Protein AF-A0AAD5KGJ2-F1 (afdb_monomer)

Mean predicted aligned error: 10.88 Å

Secondary structure (DSSP, 8-state):
-PPPGGGGGG-HHHHHHHHHHHHS---THHHHHHHHHHHHHTTT--SHHHHHHHHHHHHHHHHHHHHHHHHHT--

Sequence (75 aa):
MQFESSHWEKFEDYRFLRDIINGMEVVNDSAERGVKLITDFRNVVHNEEQQQFLLQVVENHRQQVSLNGRKEQLG

pLDDT: mean 82.11, std 14.67, range [38.5, 95.19]

Nearest PDB structures (foldseek):
  7lvf-assembly1_A  TM=7.847E-01  e=5.313E+00  Juglans regia

Solvent-accessible surface area (backbone atoms only — not comparable to full-atom values): 4599 Å² total; per-residue (Å²): 136,86,76,62,76,90,54,43,83,78,37,66,70,51,50,53,51,48,53,51,57,71,67,46,79,83,68,54,57,67,57,54,51,52,53,46,52,55,58,74,50,50,83,78,42,88,50,68,70,50,46,56,49,49,52,54,52,53,52,53,52,51,54,54,53,63,56,52,64,58,53,70,76,74,109

Organism: NCBI:txid1820382

Structure (mmCIF, N/CA/C/O backbone):
data_AF-A0AAD5KGJ2-F1
#
_entry.id   AF-A0AAD5KGJ2-F1
#
loop_
_atom_site.group_PDB
_atom_site.id
_atom_site.type_symbol
_atom_site.label_atom_id
_atom_site.label_alt_id
_atom_site.label_comp_id
_atom_site.label_asym_id
_atom_site.label_entity_id
_atom_site.label_seq_id
_atom_site.pdbx_PDB_ins_code
_atom_site.Cartn_x
_atom_site.Cartn_y
_atom_site.Cartn_z
_atom_site.occupancy
_atom_site.B_iso_or_equiv
_atom_site.auth_seq_id
_atom_site.auth_comp_id
_atom_site.auth_asym_id
_atom_site.auth_atom_id
_atom_site.pdbx_PDB_model_num
ATOM 1 N N . MET A 1 1 ? 26.983 8.443 -20.853 1.00 65.00 1 MET A N 1
ATOM 2 C CA . MET A 1 1 ? 26.174 9.360 -21.680 1.00 65.00 1 MET A CA 1
ATOM 3 C C . MET A 1 1 ? 24.727 8.920 -21.502 1.00 65.00 1 MET A C 1
ATOM 5 O O . MET A 1 1 ? 24.455 7.755 -21.753 1.00 65.00 1 MET A O 1
ATOM 9 N N . GLN A 1 2 ? 23.857 9.758 -20.932 1.00 74.56 2 GLN A N 1
ATOM 10 C CA . GLN A 1 2 ? 22.422 9.457 -20.826 1.00 74.56 2 GLN A CA 1
ATOM 11 C C . GLN A 1 2 ? 21.731 9.930 -22.106 1.00 74.56 2 GLN A C 1
ATOM 13 O O . GLN A 1 2 ? 22.047 11.007 -22.607 1.00 74.56 2 GLN A O 1
ATOM 18 N N . PHE A 1 3 ? 20.835 9.107 -22.645 1.00 80.31 3 PHE A N 1
ATOM 19 C CA . PHE A 1 3 ? 20.020 9.455 -23.805 1.00 80.31 3 PHE A CA 1
ATOM 20 C C . PHE A 1 3 ? 18.673 9.999 -23.337 1.00 80.31 3 PHE A C 1
ATOM 22 O O . PHE A 1 3 ? 18.054 9.417 -22.443 1.00 80.31 3 PHE A O 1
ATOM 29 N N . GLU A 1 4 ? 18.212 11.073 -23.978 1.00 86.75 4 GLU A N 1
ATOM 30 C CA . GLU A 1 4 ? 16.857 11.602 -23.800 1.00 86.75 4 GLU A CA 1
ATOM 31 C C . GLU A 1 4 ? 15.813 10.500 -24.019 1.00 86.75 4 GLU A C 1
ATOM 33 O O . GLU A 1 4 ? 15.969 9.664 -24.917 1.00 86.75 4 GLU A O 1
ATOM 38 N N . SER A 1 5 ? 14.735 10.522 -23.233 1.00 83.12 5 SER A N 1
ATOM 39 C CA . SER A 1 5 ? 13.681 9.494 -23.243 1.00 83.12 5 SER A CA 1
ATOM 40 C C . SER A 1 5 ? 13.045 9.286 -24.621 1.00 83.12 5 SER A C 1
ATOM 42 O O . SER A 1 5 ? 12.665 8.172 -24.971 1.00 83.12 5 SER A O 1
ATOM 44 N N . SER A 1 6 ? 13.030 10.323 -25.460 1.00 89.75 6 SER A N 1
ATOM 45 C CA . SER A 1 6 ? 12.581 10.267 -26.857 1.00 89.75 6 SER A CA 1
ATOM 46 C C . SER A 1 6 ? 13.366 9.282 -27.737 1.00 89.75 6 SER A C 1
ATOM 48 O O . SER A 1 6 ? 12.883 8.877 -28.794 1.00 89.75 6 SER A O 1
ATOM 50 N N . HIS A 1 7 ? 14.566 8.871 -27.320 1.00 90.81 7 HIS A N 1
ATOM 51 C CA . HIS A 1 7 ? 15.394 7.907 -28.043 1.00 90.81 7 HIS A CA 1
ATOM 52 C C . HIS A 1 7 ? 15.175 6.464 -27.592 1.00 90.81 7 HIS A C 1
ATOM 54 O O . HIS A 1 7 ? 15.665 5.557 -28.261 1.00 90.81 7 HIS A O 1
ATOM 60 N N . TRP A 1 8 ? 14.460 6.232 -26.489 1.00 90.94 8 TRP A N 1
ATOM 61 C CA . TRP A 1 8 ? 14.387 4.910 -25.869 1.00 90.94 8 TRP A CA 1
ATOM 62 C C . TRP A 1 8 ? 13.683 3.876 -26.748 1.00 90.94 8 TRP A C 1
ATOM 64 O O . TRP A 1 8 ? 14.111 2.730 -26.809 1.00 90.94 8 TRP A O 1
ATOM 74 N N . GLU A 1 9 ? 12.709 4.309 -27.549 1.00 91.69 9 GLU A N 1
ATOM 75 C CA . GLU A 1 9 ? 12.022 3.482 -28.554 1.00 91.69 9 GLU A CA 1
ATOM 76 C C . GLU A 1 9 ? 12.955 2.887 -29.623 1.00 91.69 9 GLU A C 1
ATOM 78 O O . GLU A 1 9 ? 12.600 1.934 -30.323 1.00 91.69 9 GLU A O 1
ATOM 83 N N . LYS A 1 10 ? 14.165 3.435 -29.772 1.00 93.44 10 LYS A N 1
ATOM 84 C CA . LYS A 1 10 ? 15.175 2.909 -30.698 1.00 93.44 10 LYS A CA 1
ATOM 85 C C . LYS A 1 10 ? 15.940 1.724 -30.106 1.00 93.44 10 LYS A C 1
ATOM 87 O O . LYS A 1 10 ? 16.561 0.989 -30.870 1.00 93.44 10 LYS A O 1
ATOM 92 N N . PHE A 1 11 ? 15.896 1.528 -28.788 1.00 94.19 11 PHE A N 1
ATOM 93 C CA . PHE A 1 11 ? 16.584 0.436 -28.110 1.00 94.19 11 PHE A CA 1
ATOM 94 C C . PHE A 1 11 ? 15.683 -0.793 -28.024 1.00 94.19 11 PHE A C 1
ATOM 96 O O . PHE A 1 11 ? 14.569 -0.743 -27.505 1.00 94.19 11 PHE A O 1
ATOM 103 N N . GLU A 1 12 ? 16.176 -1.913 -28.542 1.00 95.00 12 GLU A N 1
ATOM 104 C CA . GLU A 1 12 ? 15.444 -3.178 -28.555 1.00 95.00 12 GLU A CA 1
ATOM 105 C C . GLU A 1 12 ? 15.151 -3.685 -27.141 1.00 95.00 12 GLU A C 1
ATOM 107 O O . GLU A 1 12 ? 13.994 -3.967 -26.833 1.00 95.00 12 GLU A O 1
ATOM 112 N N . ASP A 1 13 ? 16.158 -3.666 -26.266 1.00 93.69 13 ASP A N 1
ATOM 113 C CA . ASP A 1 13 ? 16.032 -4.072 -24.862 1.00 93.69 13 ASP A CA 1
ATOM 114 C C . ASP A 1 13 ? 14.970 -3.259 -24.114 1.00 93.69 13 ASP A C 1
ATOM 116 O O . ASP A 1 13 ? 14.220 -3.800 -23.302 1.00 93.69 13 ASP A O 1
ATOM 120 N N . TYR A 1 14 ? 14.866 -1.958 -24.413 1.00 93.25 14 TYR A N 1
ATOM 121 C CA . TYR A 1 14 ? 13.846 -1.101 -23.816 1.00 93.25 14 TYR A CA 1
ATOM 122 C C . TYR A 1 14 ? 12.443 -1.539 -24.235 1.00 93.25 14 TYR A C 1
ATOM 124 O O . TYR A 1 14 ? 11.584 -1.718 -23.375 1.00 93.25 14 TYR A O 1
ATOM 132 N N . ARG A 1 15 ? 12.211 -1.737 -25.539 1.00 94.69 15 ARG A N 1
ATOM 133 C CA . ARG A 1 15 ? 10.902 -2.172 -26.053 1.00 94.69 15 ARG A CA 1
ATOM 134 C C . ARG A 1 15 ? 10.513 -3.532 -25.481 1.00 94.69 15 ARG A C 1
ATOM 136 O O . ARG A 1 15 ? 9.392 -3.688 -25.015 1.00 94.69 15 ARG A O 1
ATOM 143 N N . PHE A 1 16 ? 11.457 -4.470 -25.447 1.00 94.81 16 PHE A N 1
ATOM 144 C CA . PHE A 1 16 ? 11.252 -5.798 -24.879 1.00 94.81 16 PHE A CA 1
ATOM 145 C C . PHE A 1 16 ? 10.848 -5.736 -23.398 1.00 94.81 16 PHE A C 1
ATOM 147 O O . PHE A 1 16 ? 9.821 -6.290 -23.010 1.00 94.81 16 PHE A O 1
ATOM 154 N N . LEU A 1 17 ? 11.608 -5.010 -22.572 1.00 93.56 17 LEU A N 1
ATOM 155 C CA . LEU A 1 17 ? 11.300 -4.861 -21.147 1.00 93.56 17 LEU A CA 1
ATOM 156 C C . LEU A 1 17 ? 9.997 -4.093 -20.911 1.00 93.56 17 LEU A C 1
ATOM 158 O O . LEU A 1 17 ? 9.232 -4.4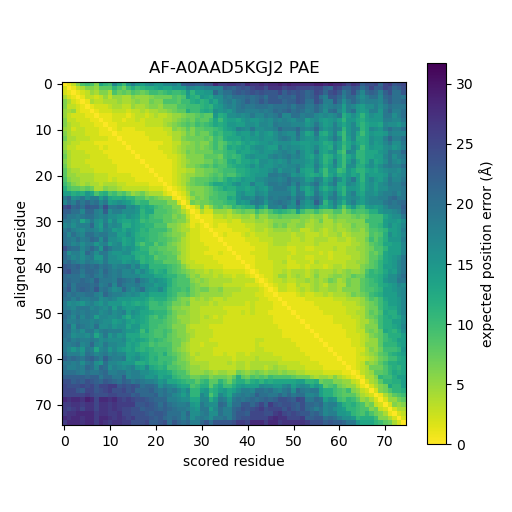57 -20.022 1.00 93.56 17 LEU A O 1
ATOM 162 N N . ARG A 1 18 ? 9.722 -3.054 -21.705 1.00 92.44 18 ARG A N 1
ATOM 163 C CA . ARG A 1 18 ? 8.466 -2.300 -21.651 1.00 92.44 18 ARG A CA 1
ATOM 164 C C . ARG A 1 18 ? 7.272 -3.211 -21.922 1.00 92.44 18 ARG A C 1
ATOM 166 O O . ARG A 1 18 ? 6.295 -3.144 -21.186 1.00 92.44 18 ARG A O 1
ATOM 173 N N . ASP A 1 19 ? 7.349 -4.053 -22.946 1.00 93.44 19 ASP A N 1
ATOM 174 C CA . ASP A 1 19 ? 6.252 -4.948 -23.316 1.00 93.44 19 ASP A CA 1
ATOM 175 C C . ASP A 1 19 ? 6.028 -6.027 -22.242 1.00 93.44 19 ASP A C 1
ATOM 177 O O . ASP A 1 19 ? 4.880 -6.328 -21.914 1.00 93.44 19 ASP A O 1
ATOM 181 N N . ILE A 1 20 ? 7.100 -6.526 -21.610 1.00 92.06 20 ILE A N 1
ATOM 182 C CA . ILE A 1 20 ? 7.000 -7.398 -20.428 1.00 92.06 20 ILE A CA 1
ATOM 183 C C . ILE A 1 20 ? 6.302 -6.668 -19.281 1.00 92.06 20 ILE A C 1
ATOM 185 O O . ILE A 1 20 ? 5.301 -7.165 -18.779 1.00 92.06 20 ILE A O 1
ATOM 189 N N . ILE A 1 21 ? 6.798 -5.494 -18.877 1.00 87.12 21 ILE A N 1
ATOM 190 C CA . ILE A 1 21 ? 6.270 -4.737 -17.730 1.00 87.12 21 ILE A CA 1
ATOM 191 C C . ILE A 1 21 ? 4.809 -4.335 -17.959 1.00 87.12 21 ILE A C 1
ATOM 193 O O . ILE A 1 21 ? 4.002 -4.440 -17.043 1.00 87.12 21 ILE A O 1
ATOM 197 N N . ASN A 1 22 ? 4.446 -3.925 -19.175 1.00 85.31 22 ASN A N 1
ATOM 198 C CA . ASN A 1 22 ? 3.064 -3.593 -19.529 1.00 85.31 22 ASN A CA 1
ATOM 199 C C . ASN A 1 22 ? 2.141 -4.821 -19.532 1.00 85.31 22 ASN A C 1
ATOM 201 O O . ASN A 1 22 ? 0.940 -4.678 -19.319 1.00 85.31 22 ASN A O 1
ATOM 205 N N . GLY A 1 23 ? 2.687 -6.009 -19.803 1.00 80.81 23 GLY A N 1
ATOM 206 C CA . GLY A 1 23 ? 1.969 -7.279 -19.711 1.00 80.81 23 GLY A CA 1
ATOM 207 C C . GLY A 1 23 ? 1.897 -7.846 -18.292 1.00 80.81 23 GLY A C 1
ATOM 208 O O . GLY A 1 23 ? 1.125 -8.774 -18.053 1.00 80.81 23 GLY A O 1
ATOM 209 N N . MET A 1 24 ? 2.677 -7.311 -17.346 1.00 82.12 24 MET A N 1
ATOM 210 C CA . MET A 1 24 ? 2.557 -7.675 -15.940 1.00 82.12 24 MET A CA 1
ATOM 211 C C . MET A 1 24 ? 1.287 -7.045 -15.381 1.00 82.12 24 MET A C 1
ATOM 213 O O . MET A 1 24 ? 1.107 -5.828 -15.400 1.00 82.12 24 MET A O 1
ATOM 217 N N . GLU A 1 25 ? 0.407 -7.883 -14.847 1.00 71.25 25 GLU A N 1
ATOM 218 C CA . GLU A 1 25 ? -0.733 -7.404 -14.087 1.00 71.25 25 GLU A CA 1
ATOM 219 C C . GLU A 1 25 ? -0.199 -6.637 -12.872 1.00 71.25 25 GLU A C 1
ATOM 221 O O . GLU A 1 25 ? 0.482 -7.199 -12.007 1.00 71.25 25 GLU A O 1
ATOM 226 N N . VAL A 1 26 ? -0.471 -5.330 -12.818 1.00 64.19 26 VAL A N 1
ATOM 227 C CA . VAL A 1 26 ? -0.226 -4.529 -11.618 1.00 64.19 26 VAL A CA 1
ATOM 228 C C . VAL A 1 26 ? -1.279 -4.957 -10.608 1.00 64.19 26 VAL A C 1
ATOM 230 O O . VAL A 1 26 ? -2.317 -4.316 -10.450 1.00 64.19 26 VAL A O 1
ATOM 233 N N . VAL A 1 27 ? -1.039 -6.102 -9.973 1.00 60.38 27 VAL A N 1
ATOM 234 C CA . VAL A 1 27 ? -1.935 -6.657 -8.971 1.00 60.38 27 VAL A CA 1
ATOM 235 C C . VAL A 1 27 ? -1.860 -5.758 -7.750 1.00 60.38 27 VAL A C 1
ATOM 237 O O . VAL A 1 27 ? -1.041 -5.914 -6.843 1.00 60.38 27 VAL A O 1
ATOM 240 N N . ASN A 1 28 ? -2.786 -4.808 -7.701 1.00 67.69 28 ASN A N 1
ATOM 241 C CA . ASN A 1 28 ? -3.106 -4.085 -6.485 1.00 67.69 28 ASN A CA 1
ATOM 242 C C . ASN A 1 28 ? -3.719 -5.009 -5.413 1.00 67.69 28 ASN A C 1
ATOM 244 O O . ASN A 1 28 ? -4.163 -4.543 -4.371 1.00 67.69 28 ASN A O 1
ATOM 248 N N . ASP A 1 29 ? -3.703 -6.323 -5.635 1.00 72.44 29 ASP A N 1
ATOM 249 C CA . ASP A 1 29 ? -4.151 -7.374 -4.736 1.00 72.44 29 ASP A CA 1
ATOM 250 C C . ASP A 1 29 ? -3.631 -7.184 -3.305 1.00 72.44 29 ASP A C 1
ATOM 252 O O . ASP A 1 29 ? -4.376 -7.366 -2.348 1.00 72.44 29 ASP A O 1
ATOM 256 N N . SER A 1 30 ? -2.395 -6.707 -3.114 1.00 72.00 30 SER A N 1
ATOM 257 C CA . SER A 1 30 ? -1.913 -6.385 -1.763 1.00 72.00 30 SER A CA 1
ATOM 258 C C . SER A 1 30 ? -2.680 -5.234 -1.098 1.00 72.00 30 SER A C 1
ATOM 260 O O . SER A 1 30 ? -2.997 -5.336 0.090 1.00 72.00 30 SER A O 1
ATOM 262 N N . ALA A 1 31 ? -2.998 -4.150 -1.814 1.00 78.62 31 ALA A N 1
ATOM 263 C CA . ALA A 1 31 ? -3.781 -3.060 -1.231 1.00 78.62 31 ALA A CA 1
ATOM 264 C C . ALA A 1 31 ? -5.266 -3.428 -1.124 1.00 78.62 31 ALA A C 1
ATOM 266 O O . ALA A 1 31 ? -5.878 -3.158 -0.093 1.00 78.62 31 ALA A O 1
ATOM 267 N N . GLU A 1 32 ? -5.829 -4.101 -2.129 1.00 83.94 32 GLU A N 1
ATOM 268 C CA . GLU A 1 32 ? -7.211 -4.595 -2.122 1.00 83.94 32 GLU A CA 1
ATOM 269 C C . GLU A 1 32 ? -7.456 -5.555 -0.956 1.00 83.94 32 GLU A C 1
ATOM 271 O O . GLU A 1 32 ? -8.436 -5.411 -0.222 1.00 83.94 32 GLU A O 1
ATOM 276 N N . ARG A 1 33 ? -6.516 -6.473 -0.702 1.00 82.31 33 ARG A N 1
ATOM 277 C CA . ARG A 1 33 ? -6.556 -7.389 0.443 1.00 82.31 33 ARG A CA 1
ATOM 278 C C . ARG A 1 33 ? -6.463 -6.642 1.771 1.00 82.31 33 ARG A C 1
ATOM 280 O O . ARG A 1 33 ? -7.186 -6.982 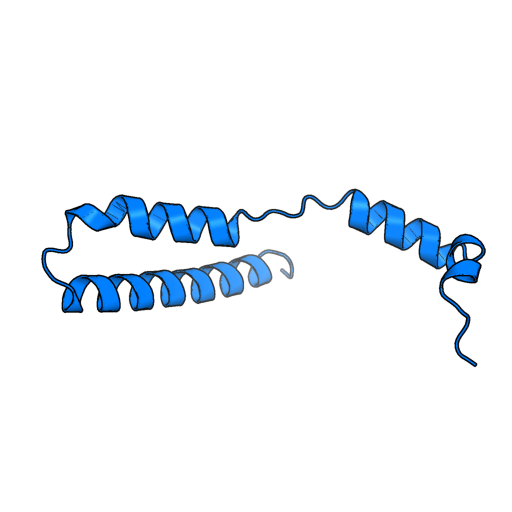2.703 1.00 82.31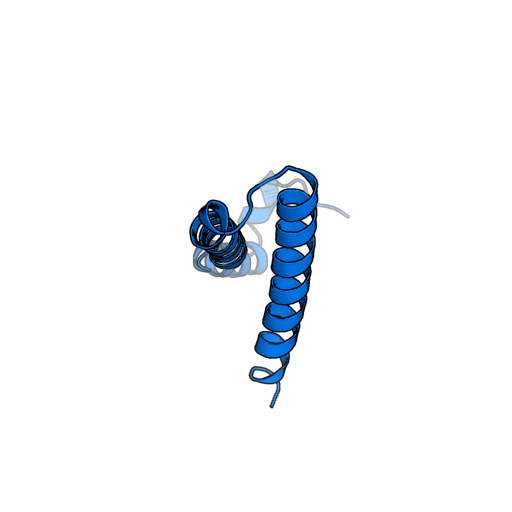 33 ARG A O 1
ATOM 287 N N . GLY A 1 3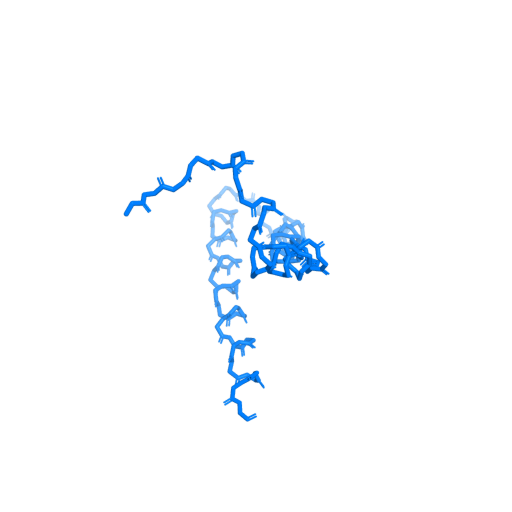4 ? -5.630 -5.604 1.858 1.00 83.94 34 GLY A N 1
ATOM 288 C CA . GLY A 1 34 ? -5.552 -4.740 3.041 1.00 83.94 34 GLY A CA 1
ATOM 289 C C . GLY A 1 34 ? -6.870 -4.013 3.329 1.00 83.94 34 GLY A C 1
ATOM 290 O O . GLY A 1 34 ? -7.372 -4.060 4.452 1.00 83.94 34 GLY A O 1
ATOM 291 N N . VAL A 1 35 ? -7.466 -3.399 2.302 1.00 86.06 35 VAL A N 1
ATOM 292 C CA . VAL A 1 35 ? -8.762 -2.705 2.396 1.00 86.06 35 VAL A CA 1
ATOM 293 C C . VAL A 1 35 ? -9.877 -3.675 2.780 1.00 86.06 35 VAL A C 1
ATOM 295 O O . VAL A 1 35 ? -10.686 -3.362 3.657 1.00 86.06 35 VAL A O 1
ATOM 298 N N . LYS A 1 36 ? -9.902 -4.866 2.172 1.00 88.81 36 LYS A N 1
ATOM 299 C CA . LYS A 1 36 ? -10.869 -5.916 2.495 1.00 88.81 36 LYS A CA 1
ATOM 300 C C . LYS A 1 36 ? -10.764 -6.348 3.957 1.00 88.81 36 LYS A C 1
ATOM 302 O O . LYS A 1 36 ? -11.774 -6.321 4.648 1.00 88.81 36 LYS A O 1
ATOM 307 N N . LEU A 1 37 ? -9.559 -6.643 4.456 1.00 88.25 37 LEU A N 1
ATOM 308 C CA . LEU A 1 37 ? -9.349 -7.020 5.860 1.00 88.25 37 LEU A CA 1
ATOM 309 C C . LEU A 1 37 ? -9.844 -5.939 6.831 1.00 88.25 37 LEU A C 1
ATOM 311 O O . LEU A 1 37 ? -10.595 -6.240 7.754 1.00 88.25 37 LEU A O 1
ATOM 315 N N . ILE A 1 38 ? -9.473 -4.675 6.617 1.00 91.81 38 ILE A N 1
ATOM 316 C CA . ILE A 1 38 ? -9.933 -3.573 7.480 1.00 91.81 38 ILE A CA 1
ATOM 317 C C . ILE A 1 38 ? -11.462 -3.466 7.447 1.00 91.81 38 ILE A C 1
ATOM 319 O O . ILE A 1 38 ? -12.091 -3.262 8.484 1.00 91.81 38 ILE A O 1
ATOM 323 N N . THR A 1 39 ? -12.063 -3.625 6.267 1.00 91.44 39 THR A N 1
ATOM 324 C CA . THR A 1 39 ? -13.517 -3.541 6.084 1.00 91.44 39 THR A CA 1
ATOM 325 C C . THR A 1 39 ? -14.245 -4.691 6.781 1.00 91.44 39 THR A C 1
ATOM 327 O O . THR A 1 39 ? -15.211 -4.437 7.499 1.00 91.44 39 THR A O 1
ATOM 330 N N . ASP A 1 40 ? -13.762 -5.926 6.633 1.00 92.19 40 ASP A N 1
ATOM 331 C CA . ASP A 1 40 ? -14.367 -7.126 7.223 1.00 92.19 40 ASP A CA 1
ATOM 332 C C . ASP A 1 40 ? -14.348 -7.067 8.766 1.00 92.19 40 ASP A C 1
ATOM 334 O O . ASP A 1 40 ? -15.319 -7.451 9.421 1.00 92.19 40 ASP A O 1
ATOM 338 N N . PHE A 1 41 ? -13.286 -6.508 9.361 1.00 90.00 41 PHE A N 1
ATOM 339 C CA . PHE A 1 41 ? -13.141 -6.379 10.818 1.00 90.00 41 PHE A CA 1
ATOM 340 C C . PHE A 1 41 ? -13.656 -5.053 11.400 1.00 90.00 41 PHE A C 1
ATOM 342 O O . PHE A 1 41 ? -13.685 -4.889 12.623 1.00 90.00 41 PHE A O 1
ATOM 349 N N . ARG A 1 42 ? -14.127 -4.117 10.568 1.00 88.25 42 ARG A N 1
ATOM 350 C CA . ARG A 1 42 ? -14.614 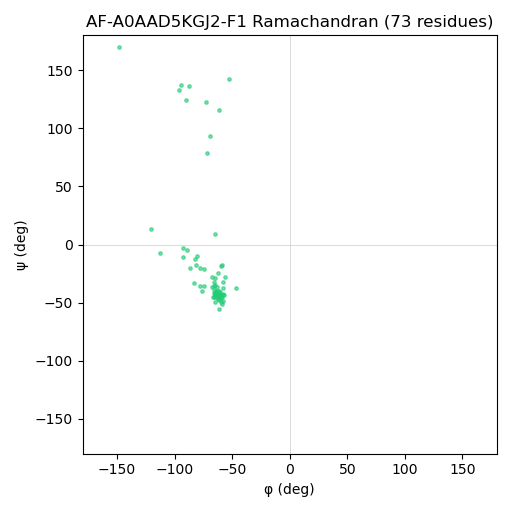-2.800 11.017 1.00 88.25 42 ARG A CA 1
ATOM 351 C C . ARG A 1 42 ? -15.755 -2.888 12.035 1.00 88.25 42 ARG A C 1
ATOM 353 O O . ARG A 1 42 ? -15.860 -2.029 12.901 1.00 88.25 42 ARG A O 1
ATOM 360 N N . ASN A 1 43 ? -16.608 -3.905 11.942 1.00 89.12 43 ASN A N 1
ATOM 361 C CA . ASN A 1 43 ? -17.752 -4.063 12.848 1.00 89.12 43 ASN A CA 1
ATOM 362 C C . ASN A 1 43 ? -17.374 -4.679 14.208 1.00 89.12 43 ASN A C 1
ATOM 364 O O . ASN A 1 43 ? -18.203 -4.706 15.113 1.00 89.12 43 ASN A O 1
ATOM 368 N N . VAL A 1 44 ? -16.143 -5.182 14.348 1.00 88.62 44 VAL A N 1
ATOM 369 C CA . VAL A 1 44 ? -15.622 -5.794 15.585 1.00 88.62 44 VAL A CA 1
ATOM 370 C C . VAL A 1 44 ? -15.019 -4.739 16.521 1.00 88.62 44 VAL A C 1
ATOM 372 O O . VAL A 1 44 ? -14.882 -4.970 17.718 1.00 88.62 44 VAL A O 1
ATOM 375 N N . VAL A 1 45 ? -14.664 -3.570 15.987 1.00 91.62 45 VAL A N 1
ATOM 376 C CA . VAL A 1 45 ? -14.074 -2.462 16.741 1.00 91.62 45 VAL A CA 1
ATOM 377 C C . VAL A 1 45 ? -15.157 -1.464 17.151 1.00 91.62 45 VAL A C 1
ATOM 379 O O . VAL A 1 45 ? -15.995 -1.060 16.347 1.00 91.62 45 VAL A O 1
ATOM 382 N N . HIS A 1 46 ? -15.145 -1.055 18.416 1.00 93.44 46 HIS A N 1
ATOM 383 C CA . HIS A 1 46 ? -16.196 -0.226 19.017 1.00 93.44 46 HIS A CA 1
ATOM 384 C C . HIS A 1 46 ? -15.722 1.182 19.389 1.00 93.44 46 HIS A C 1
ATOM 386 O O . HIS A 1 46 ? -16.530 2.024 19.776 1.00 93.44 46 HIS A O 1
ATOM 392 N N . ASN A 1 47 ? -14.421 1.447 19.278 1.00 93.88 47 ASN A N 1
ATOM 393 C CA . ASN A 1 47 ? -13.819 2.744 19.554 1.00 93.88 47 ASN A CA 1
ATOM 394 C C . ASN A 1 47 ? -12.587 2.982 18.665 1.00 93.88 47 ASN A C 1
ATOM 396 O O . ASN A 1 47 ? -12.116 2.085 17.961 1.00 93.88 47 ASN A O 1
ATOM 400 N N . GLU A 1 48 ? -12.080 4.212 18.693 1.00 92.69 48 GLU A N 1
ATOM 401 C CA . GLU A 1 48 ? -10.951 4.635 17.861 1.00 92.69 48 GLU A CA 1
ATOM 402 C C . GLU A 1 48 ? -9.649 3.912 18.219 1.00 92.69 48 GLU A C 1
ATOM 404 O O . GLU A 1 48 ? -8.886 3.559 17.327 1.00 92.69 48 GLU A O 1
ATOM 409 N N . GLU A 1 49 ? -9.404 3.619 19.497 1.00 95.19 49 GLU A N 1
ATOM 410 C CA . GLU A 1 49 ? -8.204 2.894 19.931 1.00 95.19 49 GLU A CA 1
ATOM 411 C C . GLU A 1 49 ? -8.145 1.489 19.310 1.00 95.19 49 GLU A C 1
ATOM 413 O O . GLU A 1 49 ? -7.129 1.085 18.741 1.00 95.19 49 GLU A O 1
ATOM 418 N N . GLN A 1 50 ? -9.270 0.772 19.323 1.00 94.62 50 GLN A N 1
ATOM 419 C CA . GLN A 1 50 ? -9.406 -0.531 18.677 1.00 94.62 50 GLN A CA 1
ATOM 420 C C . GLN A 1 50 ? -9.276 -0.439 17.151 1.00 94.62 50 GLN A C 1
ATOM 422 O O . GLN A 1 50 ? -8.702 -1.338 16.536 1.00 94.62 50 GLN A O 1
ATOM 427 N N . GLN A 1 51 ? -9.757 0.645 16.529 1.00 92.62 51 GLN A N 1
ATOM 428 C CA . GLN A 1 51 ? -9.542 0.891 15.097 1.00 92.62 51 GLN A CA 1
ATOM 429 C C . GLN A 1 51 ? -8.060 1.088 14.770 1.00 92.62 51 GLN A C 1
ATOM 431 O O . GLN A 1 51 ? -7.564 0.488 13.817 1.00 92.62 51 GLN A O 1
ATOM 436 N N . GLN A 1 52 ? -7.333 1.876 15.564 1.00 94.12 52 GLN A N 1
ATOM 437 C CA . GLN A 1 52 ? -5.894 2.068 15.368 1.00 94.12 52 GLN A CA 1
ATOM 438 C C . GLN A 1 52 ? -5.125 0.757 15.549 1.00 94.12 52 GLN A C 1
ATOM 440 O O . GLN A 1 52 ? -4.231 0.445 14.759 1.00 94.12 52 GLN A O 1
ATOM 445 N N . PHE A 1 53 ? -5.514 -0.054 16.535 1.00 94.38 53 PHE A N 1
ATOM 446 C CA . PHE A 1 53 ? -4.932 -1.379 16.728 1.00 94.38 53 PHE A CA 1
ATOM 447 C C . PHE A 1 53 ? -5.205 -2.312 15.537 1.00 94.38 53 PHE A C 1
ATOM 449 O O . PHE A 1 53 ? -4.290 -2.982 15.055 1.00 94.38 53 PHE A O 1
ATOM 456 N N . LEU A 1 54 ? -6.430 -2.310 15.000 1.00 93.62 54 LEU A N 1
ATOM 457 C CA . LEU A 1 54 ? -6.788 -3.087 13.810 1.00 93.62 54 LEU A CA 1
ATOM 458 C C . LEU A 1 54 ? -5.893 -2.737 12.610 1.00 93.62 54 LEU A C 1
ATOM 460 O O . LEU A 1 54 ? -5.406 -3.641 11.932 1.00 93.62 54 LEU A O 1
ATOM 464 N N . LEU A 1 55 ? -5.623 -1.450 12.372 1.00 92.69 55 LEU A N 1
ATOM 465 C CA . LEU A 1 55 ? -4.733 -1.017 11.287 1.00 92.69 55 LEU A CA 1
ATOM 466 C C . LEU A 1 55 ? -3.313 -1.580 11.446 1.00 92.69 55 LEU A C 1
ATOM 468 O O . LEU A 1 55 ? -2.736 -2.074 10.475 1.00 92.69 55 LEU A O 1
ATOM 472 N N . GLN A 1 56 ? -2.767 -1.562 12.666 1.00 93.94 56 GLN A N 1
ATOM 473 C CA . GLN A 1 56 ? -1.434 -2.107 12.951 1.00 93.94 56 GLN A CA 1
ATOM 474 C C . GLN A 1 56 ? -1.369 -3.622 12.719 1.00 93.94 56 GLN A C 1
ATOM 476 O O . GLN A 1 56 ? -0.405 -4.117 12.130 1.00 93.94 56 GLN A O 1
ATOM 481 N N . VAL A 1 57 ? -2.403 -4.358 13.138 1.00 92.56 57 VAL A N 1
ATOM 482 C CA . VAL A 1 57 ? -2.491 -5.813 12.939 1.00 92.56 57 VAL A CA 1
ATOM 483 C C . VAL A 1 57 ? -2.594 -6.162 11.454 1.00 92.56 57 VAL A C 1
ATOM 485 O O . VAL A 1 57 ? -1.879 -7.053 10.987 1.00 92.56 57 VAL A O 1
ATOM 488 N N . VAL A 1 58 ? -3.433 -5.451 10.693 1.00 90.44 58 VAL A N 1
ATOM 489 C CA . VAL A 1 58 ? -3.579 -5.683 9.247 1.00 90.44 58 VAL A CA 1
ATOM 490 C C . VAL A 1 58 ? -2.269 -5.405 8.512 1.00 90.44 58 VAL A C 1
ATOM 492 O O . VAL A 1 58 ? -1.873 -6.208 7.666 1.00 90.44 58 VAL A O 1
ATOM 495 N N . GLU A 1 59 ? -1.566 -4.321 8.848 1.00 89.69 59 GLU A N 1
ATOM 496 C CA . GLU A 1 59 ? -0.266 -4.008 8.244 1.00 89.69 59 GLU A CA 1
ATOM 497 C C . GLU A 1 59 ? 0.785 -5.076 8.579 1.00 89.69 59 GLU A C 1
ATOM 499 O O . GLU A 1 59 ? 1.476 -5.563 7.681 1.00 89.69 59 GLU A O 1
ATOM 504 N N . ASN A 1 60 ? 0.862 -5.508 9.842 1.00 89.81 60 ASN A N 1
ATOM 505 C CA . ASN A 1 60 ? 1.781 -6.568 10.255 1.00 89.81 60 ASN A CA 1
ATOM 506 C C . ASN A 1 60 ? 1.522 -7.876 9.486 1.00 89.81 60 ASN A C 1
ATOM 508 O O . ASN A 1 60 ? 2.451 -8.477 8.944 1.00 89.81 60 ASN A O 1
ATOM 512 N N . HIS A 1 61 ? 0.254 -8.274 9.357 1.00 86.69 61 HIS A N 1
ATOM 513 C CA . HIS A 1 61 ? -0.141 -9.439 8.566 1.00 86.69 61 HIS A CA 1
ATOM 514 C C . HIS A 1 61 ? 0.244 -9.282 7.084 1.00 86.69 61 HIS A C 1
ATOM 516 O O . HIS A 1 61 ? 0.786 -10.212 6.480 1.00 86.69 61 HIS A O 1
ATOM 522 N N . ARG A 1 62 ? 0.036 -8.096 6.493 1.00 83.62 62 ARG A N 1
ATOM 523 C CA . ARG A 1 62 ? 0.424 -7.802 5.100 1.00 83.62 62 ARG A CA 1
ATOM 524 C C . ARG A 1 62 ? 1.923 -7.998 4.870 1.00 83.62 62 ARG A C 1
ATOM 526 O O . ARG A 1 62 ? 2.317 -8.598 3.868 1.00 83.62 62 ARG A O 1
ATOM 533 N N . GLN A 1 63 ? 2.751 -7.539 5.807 1.00 83.62 63 GLN A N 1
ATOM 534 C CA . GLN A 1 63 ? 4.206 -7.696 5.737 1.00 83.62 63 GLN A CA 1
ATOM 535 C C . GLN A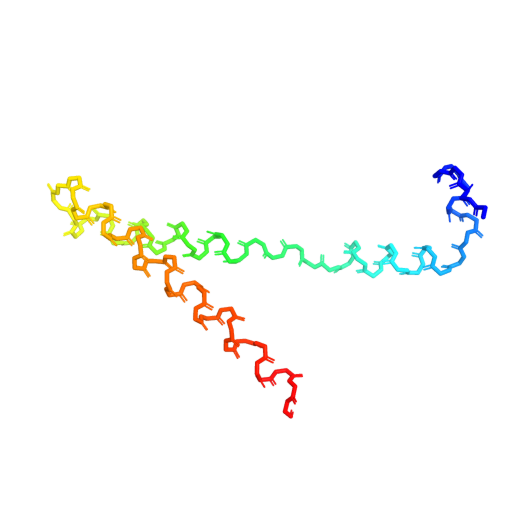 1 63 ? 4.624 -9.169 5.813 1.00 83.62 63 GLN A C 1
ATOM 537 O O . GLN A 1 63 ? 5.454 -9.608 5.017 1.00 83.62 63 GLN A O 1
ATOM 542 N N . GLN A 1 64 ? 4.012 -9.958 6.700 1.00 81.38 64 GLN A N 1
ATOM 543 C CA . GLN A 1 64 ? 4.306 -11.391 6.823 1.00 81.38 64 GLN A CA 1
ATOM 544 C C . GLN A 1 64 ? 3.911 -12.188 5.570 1.00 81.38 64 GLN A C 1
ATOM 546 O O . GLN A 1 64 ? 4.688 -13.017 5.093 1.00 81.38 64 GLN A O 1
ATOM 551 N N . VAL A 1 65 ? 2.742 -11.911 4.987 1.00 73.62 65 VAL A N 1
ATOM 552 C CA . VAL A 1 65 ? 2.284 -12.585 3.759 1.00 73.62 65 VAL A CA 1
ATOM 553 C C . VAL A 1 65 ? 3.177 -12.237 2.561 1.00 73.62 65 VAL A C 1
ATOM 555 O O . VAL A 1 65 ? 3.566 -13.128 1.806 1.00 73.62 65 VAL A O 1
ATOM 558 N N . SER A 1 66 ? 3.581 -10.970 2.419 1.00 67.25 66 SER A N 1
ATOM 559 C CA . SER A 1 66 ? 4.511 -10.527 1.365 1.00 67.25 66 SER A CA 1
ATOM 560 C C . SER A 1 66 ? 5.920 -11.135 1.506 1.00 67.25 66 SER A C 1
ATOM 562 O O . SER A 1 66 ? 6.626 -11.354 0.517 1.00 67.25 66 SER A O 1
ATOM 564 N N . LEU A 1 67 ? 6.348 -11.447 2.733 1.00 58.72 67 LEU A N 1
ATOM 565 C CA . LEU A 1 67 ? 7.604 -12.155 2.997 1.00 58.72 67 LEU A CA 1
ATOM 566 C C . LEU A 1 67 ? 7.519 -13.650 2.659 1.00 58.72 67 LEU A C 1
ATOM 568 O O . LEU A 1 67 ? 8.497 -14.211 2.165 1.00 58.72 67 LEU A O 1
ATOM 572 N N . ASN A 1 68 ? 6.370 -14.286 2.894 1.00 55.41 68 ASN A N 1
ATOM 573 C CA . ASN A 1 68 ? 6.190 -15.721 2.664 1.00 55.41 68 ASN A CA 1
ATOM 574 C C . ASN A 1 68 ? 5.987 -16.070 1.181 1.00 55.41 68 ASN A C 1
ATOM 576 O O . ASN A 1 68 ? 6.559 -17.057 0.725 1.00 55.41 68 ASN A O 1
ATOM 580 N N . GLY A 1 69 ? 5.308 -15.222 0.399 1.00 55.34 69 GLY A N 1
ATOM 581 C CA . GLY A 1 69 ? 5.166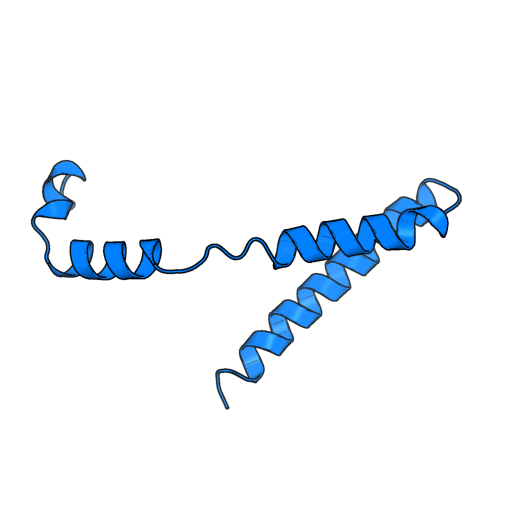 -15.429 -1.053 1.00 55.34 69 GLY A CA 1
ATOM 582 C C . GLY A 1 69 ? 6.496 -15.418 -1.824 1.00 55.34 69 GLY A C 1
ATOM 583 O O . GLY A 1 69 ? 6.616 -16.048 -2.869 1.00 55.34 69 GLY A O 1
ATOM 584 N N . ARG A 1 70 ? 7.538 -14.766 -1.281 1.00 51.62 70 ARG A N 1
ATOM 585 C CA . ARG A 1 70 ? 8.893 -14.764 -1.864 1.00 51.62 70 ARG A CA 1
ATOM 586 C C . ARG A 1 70 ? 9.691 -16.042 -1.599 1.00 51.62 70 ARG A C 1
ATOM 588 O O . ARG A 1 70 ? 10.668 -16.282 -2.299 1.00 51.62 70 ARG A O 1
ATOM 595 N N . LYS A 1 71 ? 9.325 -16.837 -0.587 1.00 46.19 71 LYS A N 1
ATOM 596 C CA . LYS A 1 71 ? 10.051 -18.071 -0.241 1.00 46.19 71 LYS A CA 1
ATOM 597 C C . LYS A 1 71 ? 9.626 -19.258 -1.102 1.00 46.19 71 LYS A C 1
ATOM 599 O O . LYS A 1 71 ? 10.472 -20.078 -1.424 1.00 46.19 71 LYS A O 1
ATOM 604 N N . GLU A 1 72 ? 8.361 -19.323 -1.514 1.00 49.28 72 GLU A N 1
ATOM 605 C CA . GLU A 1 72 ? 7.857 -20.403 -2.380 1.00 49.28 72 GLU A CA 1
ATOM 606 C C . GLU A 1 72 ? 8.306 -20.268 -3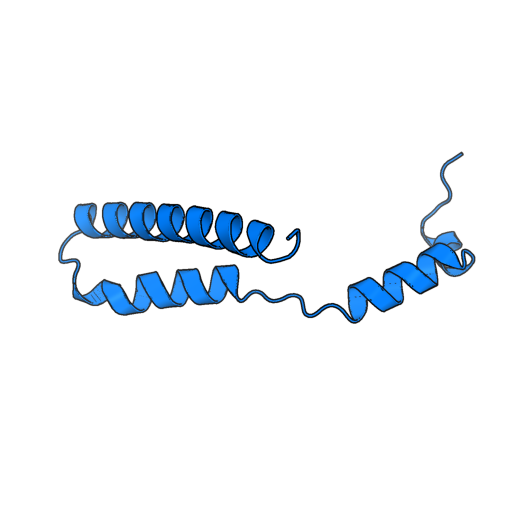.844 1.00 49.28 72 GLU A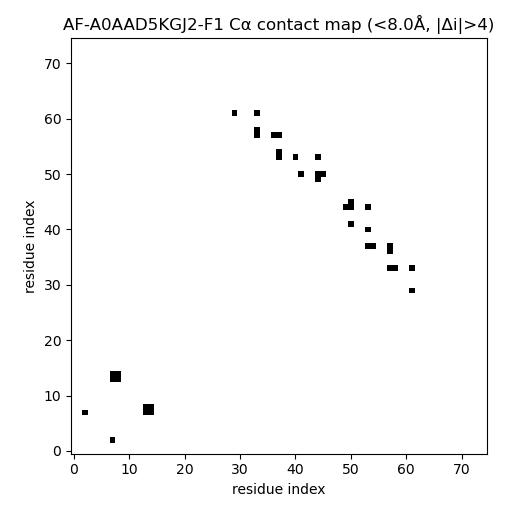 C 1
ATOM 608 O O . GLU A 1 72 ? 8.341 -21.259 -4.560 1.00 49.28 72 GLU A O 1
ATOM 613 N N . GLN A 1 73 ? 8.701 -19.071 -4.293 1.00 44.12 73 GLN A N 1
ATOM 614 C CA . GLN A 1 73 ? 9.192 -18.841 -5.662 1.00 44.12 73 GLN A CA 1
ATOM 615 C C . GLN A 1 73 ? 10.712 -19.031 -5.837 1.00 44.12 73 GLN A C 1
ATOM 617 O O . GLN A 1 73 ? 11.210 -18.920 -6.955 1.00 44.12 73 GLN A O 1
ATOM 622 N N . LEU A 1 74 ? 11.459 -19.287 -4.757 1.00 47.12 74 LEU A N 1
ATOM 623 C CA . LEU A 1 74 ? 12.924 -19.439 -4.769 1.00 47.12 74 LEU A CA 1
ATOM 624 C C . LEU A 1 74 ? 13.396 -20.816 -4.258 1.00 47.12 74 LEU A C 1
ATOM 626 O O . LEU A 1 74 ? 14.583 -20.975 -3.968 1.00 47.12 74 LEU A O 1
ATOM 630 N N . GLY A 1 75 ? 12.481 -21.782 -4.123 1.00 38.50 75 GLY A N 1
ATOM 631 C CA . GLY A 1 75 ? 12.756 -23.164 -3.711 1.00 38.50 75 GLY A CA 1
ATOM 632 C C . GLY A 1 75 ? 12.656 -24.149 -4.863 1.00 38.50 75 GLY A C 1
ATOM 633 O O . GLY A 1 75 ? 11.719 -23.992 -5.675 1.00 38.50 75 GLY A O 1
#

Radius of gyration: 20.11 Å; Cα contacts (8 Å, |Δi|>4): 19; chains: 1; bounding box: 44×35×51 Å

Foldseek 3Di:
DDDDPVCQVVDPVSVVVVVVVVPDPPPPVLVVVLVVQLVVCVVVDDDPVVSVVSNVVSVVVSVVVVVVVVVVVPD